Protein AF-A0A401UNH1-F1 (afdb_monomer_lite)

Structure (mmCIF, N/CA/C/O backbone):
data_AF-A0A401UNH1-F1
#
_entry.id   AF-A0A401UNH1-F1
#
loop_
_atom_site.group_PDB
_atom_site.id
_atom_site.type_symbol
_atom_site.label_atom_id
_atom_site.label_alt_id
_atom_site.label_comp_id
_atom_site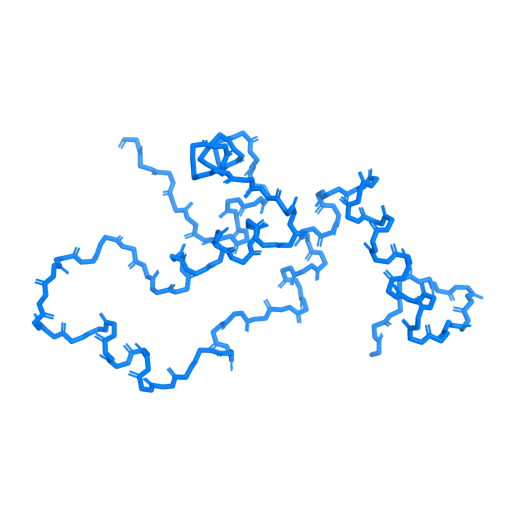.label_asym_id
_atom_site.label_entity_id
_atom_site.label_seq_id
_atom_site.pdbx_PDB_ins_code
_atom_site.Cartn_x
_atom_site.Cartn_y
_atom_site.Cartn_z
_atom_site.occupancy
_atom_site.B_iso_or_equiv
_atom_site.auth_seq_id
_atom_site.auth_comp_id
_atom_site.auth_asym_id
_atom_site.auth_atom_id
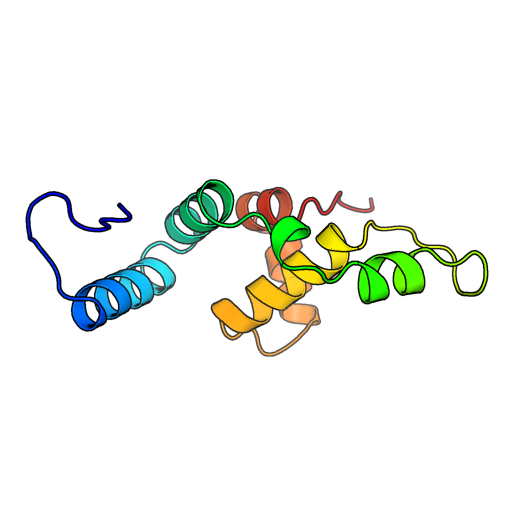_atom_site.pdbx_PDB_model_num
ATOM 1 N N . MET A 1 1 ? -20.170 -9.386 0.196 1.00 44.69 1 MET A N 1
ATOM 2 C CA . MET A 1 1 ? -20.739 -8.044 0.444 1.00 44.69 1 MET A CA 1
ATOM 3 C C . MET A 1 1 ? -19.878 -7.363 1.492 1.00 44.69 1 MET A C 1
ATOM 5 O O . MET A 1 1 ? -19.787 -7.866 2.604 1.00 44.69 1 MET A O 1
ATOM 9 N N . PHE A 1 2 ? -19.161 -6.311 1.105 1.00 56.00 2 PHE A N 1
ATOM 10 C CA . PHE A 1 2 ? -18.253 -5.574 1.980 1.00 56.00 2 PHE A CA 1
ATOM 11 C C . PHE A 1 2 ? -19.078 -4.682 2.921 1.00 56.00 2 PHE A C 1
ATOM 13 O O . PHE A 1 2 ? -19.681 -3.710 2.475 1.00 56.00 2 PHE A O 1
ATOM 20 N N . CYS A 1 3 ? -19.166 -5.046 4.202 1.00 57.16 3 CYS A N 1
ATOM 21 C CA . CYS A 1 3 ? -19.867 -4.269 5.227 1.00 57.16 3 CYS A CA 1
ATOM 22 C C . CYS A 1 3 ? -18.899 -3.958 6.368 1.00 57.16 3 CYS A C 1
ATOM 24 O O . CYS A 1 3 ? -18.567 -4.839 7.158 1.00 57.16 3 CYS A O 1
ATOM 26 N N . ILE A 1 4 ? -18.463 -2.698 6.440 1.00 67.44 4 ILE A N 1
ATOM 27 C CA . ILE A 1 4 ? -17.610 -2.177 7.522 1.00 67.44 4 ILE A CA 1
ATOM 28 C C . ILE A 1 4 ? -18.374 -2.193 8.854 1.00 67.44 4 ILE A C 1
ATOM 30 O O . ILE A 1 4 ? -17.808 -2.511 9.898 1.00 67.44 4 ILE A O 1
ATOM 34 N N . ASN A 1 5 ? -19.684 -1.942 8.800 1.00 66.12 5 ASN A N 1
ATOM 35 C CA . ASN A 1 5 ? -20.582 -1.987 9.941 1.00 66.12 5 ASN A CA 1
ATOM 36 C C . ASN A 1 5 ? -21.545 -3.174 9.822 1.00 66.12 5 ASN A C 1
ATOM 38 O O . ASN A 1 5 ? -22.292 -3.284 8.849 1.00 66.12 5 ASN A O 1
ATOM 42 N N . LYS A 1 6 ? -21.526 -4.076 10.811 1.00 67.75 6 LYS A N 1
ATOM 43 C CA . LYS A 1 6 ? -22.417 -5.251 10.855 1.00 67.75 6 LYS A CA 1
ATOM 44 C C . LYS A 1 6 ? -23.821 -4.931 11.376 1.00 67.75 6 LYS A C 1
ATOM 46 O O . LYS A 1 6 ? -24.709 -5.761 11.227 1.00 67.75 6 LYS A O 1
ATOM 51 N N . LEU A 1 7 ? -24.017 -3.767 12.000 1.00 66.38 7 LEU A N 1
ATOM 52 C CA . LEU A 1 7 ? -25.256 -3.419 12.705 1.00 66.38 7 LEU A CA 1
ATOM 53 C C . LEU A 1 7 ? -26.177 -2.493 11.898 1.00 66.38 7 LEU A C 1
ATOM 55 O O . LEU A 1 7 ? -27.373 -2.442 12.170 1.00 66.38 7 LEU A O 1
ATOM 59 N N . LYS A 1 8 ? -25.640 -1.768 10.909 1.00 75.75 8 LYS A N 1
ATOM 60 C CA . LYS A 1 8 ? -26.382 -0.794 10.098 1.00 75.75 8 LYS A CA 1
ATOM 61 C C . LYS A 1 8 ? -26.203 -1.098 8.610 1.00 75.75 8 LYS A C 1
ATOM 63 O O . LYS A 1 8 ? -25.078 -1.268 8.149 1.00 75.75 8 LYS A O 1
ATOM 68 N N . GLN A 1 9 ? -27.301 -1.125 7.848 1.00 78.19 9 GLN A N 1
ATOM 69 C CA . GLN A 1 9 ? -27.224 -1.093 6.387 1.00 78.19 9 GLN A CA 1
ATOM 70 C C . GLN A 1 9 ? -26.840 0.322 5.963 1.00 78.19 9 GLN A C 1
ATOM 72 O O . GLN A 1 9 ? -27.538 1.287 6.271 1.00 78.19 9 GLN A O 1
ATOM 77 N N . LEU A 1 10 ? -25.705 0.432 5.289 1.00 82.00 10 LEU A N 1
ATOM 78 C CA . LEU A 1 10 ? -25.144 1.701 4.855 1.00 82.00 10 LEU A CA 1
ATOM 79 C C . LEU A 1 10 ? -25.325 1.846 3.352 1.00 82.00 10 LEU A C 1
ATOM 81 O O . LEU A 1 10 ? -25.156 0.876 2.606 1.00 82.00 10 LEU A O 1
ATOM 85 N N . ASN A 1 11 ? -25.619 3.061 2.901 1.00 87.75 11 ASN A N 1
ATOM 86 C CA . ASN A 1 11 ? -25.454 3.382 1.488 1.00 87.75 11 ASN A CA 1
ATOM 87 C C . ASN A 1 11 ? -23.956 3.513 1.141 1.00 87.75 11 ASN A C 1
ATOM 89 O O . ASN A 1 11 ? -23.101 3.631 2.021 1.00 87.75 11 ASN A O 1
ATOM 93 N N . ILE A 1 12 ? -23.631 3.529 -0.153 1.00 86.88 12 ILE A N 1
ATOM 94 C CA . ILE A 1 12 ? -22.238 3.580 -0.628 1.00 86.88 12 ILE A CA 1
ATOM 95 C C . ILE A 1 12 ? -21.480 4.804 -0.083 1.00 86.88 12 ILE A C 1
ATOM 97 O O . ILE A 1 12 ? -20.314 4.689 0.289 1.00 86.88 12 ILE A O 1
ATOM 101 N N . PHE A 1 13 ? -22.117 5.973 0.013 1.00 90.31 13 PHE A N 1
ATOM 102 C CA . PHE A 1 13 ? -21.464 7.182 0.527 1.00 90.31 13 PHE A CA 1
ATOM 103 C C . PHE A 1 13 ? -21.138 7.075 2.018 1.00 90.31 13 PHE A C 1
ATOM 105 O O . PHE A 1 13 ? -20.060 7.496 2.441 1.00 90.31 13 PHE A O 1
ATOM 112 N N . GLU A 1 14 ? -22.031 6.477 2.804 1.00 89.69 14 GLU A N 1
ATOM 113 C CA . GLU A 1 14 ? -21.794 6.208 4.222 1.00 89.69 14 GLU A CA 1
ATOM 114 C C . GLU A 1 14 ? -20.672 5.178 4.411 1.00 89.69 14 GLU A C 1
ATOM 116 O O . GLU A 1 14 ? -19.772 5.406 5.217 1.00 89.69 14 GLU A O 1
ATOM 121 N N . GLN A 1 15 ? -20.655 4.100 3.616 1.00 86.88 15 GLN A N 1
ATOM 122 C CA . GLN A 1 15 ? -19.570 3.108 3.635 1.00 86.88 15 GLN A CA 1
ATOM 123 C C . GLN A 1 15 ? -18.214 3.743 3.303 1.00 86.88 15 GLN A C 1
ATOM 125 O O . GLN A 1 15 ? -17.213 3.460 3.960 1.00 86.88 15 GLN A O 1
ATOM 130 N N . LEU A 1 16 ? -18.168 4.640 2.313 1.00 88.31 16 LEU A N 1
ATOM 131 C CA . LEU A 1 16 ? -16.956 5.391 1.983 1.00 88.31 16 LEU A CA 1
ATOM 132 C C . LEU A 1 16 ? -16.537 6.335 3.118 1.00 88.31 16 LEU A C 1
ATOM 134 O O . LEU A 1 16 ? -15.340 6.520 3.345 1.00 88.31 16 LEU A O 1
ATOM 138 N N . GLY A 1 17 ? -17.496 6.937 3.824 1.00 89.88 17 GLY A N 1
ATOM 139 C CA . GLY A 1 17 ? -17.245 7.739 5.022 1.00 89.88 17 GLY A CA 1
ATOM 140 C C . GLY A 1 17 ? -16.586 6.916 6.129 1.00 89.88 17 GLY A C 1
ATOM 141 O O . GLY A 1 17 ? -15.516 7.286 6.611 1.00 89.88 17 GLY A O 1
ATOM 142 N N . GLU A 1 18 ? -17.161 5.760 6.461 1.00 88.44 18 GLU A N 1
ATOM 143 C CA . GLU A 1 18 ? -16.597 4.846 7.461 1.00 88.44 18 GLU A CA 1
ATOM 144 C C . GLU A 1 18 ? -15.213 4.322 7.055 1.00 88.44 18 GLU A C 1
ATOM 146 O O . GLU A 1 18 ? -14.314 4.244 7.891 1.00 88.44 18 GLU A O 1
ATOM 151 N N . LEU A 1 19 ? -14.994 4.034 5.769 1.00 88.81 19 LEU A N 1
ATOM 152 C CA . LEU A 1 19 ? -13.689 3.603 5.266 1.00 88.81 19 LEU A CA 1
ATOM 153 C C . LEU A 1 19 ? -12.623 4.696 5.426 1.00 88.81 19 LEU A C 1
ATOM 155 O O . LEU A 1 19 ? -11.490 4.420 5.829 1.00 88.81 19 LEU A O 1
ATOM 159 N N . LYS A 1 20 ? -12.981 5.954 5.135 1.00 90.00 20 LYS A N 1
ATOM 160 C CA . LYS A 1 20 ? -12.096 7.114 5.336 1.00 90.00 20 LYS A CA 1
ATOM 161 C C . LYS A 1 20 ? -11.748 7.299 6.809 1.00 90.00 20 LYS A C 1
ATOM 163 O O . LYS A 1 20 ? -10.603 7.640 7.115 1.00 90.00 20 LYS A O 1
ATOM 168 N N . ASP A 1 21 ? -12.712 7.075 7.692 1.00 91.12 21 ASP A N 1
ATOM 169 C CA . ASP A 1 21 ? -12.522 7.115 9.137 1.00 91.12 21 ASP A CA 1
ATOM 170 C C . ASP A 1 21 ? -11.622 5.980 9.625 1.00 91.12 21 ASP A C 1
ATOM 172 O O . ASP A 1 21 ? -10.689 6.237 10.387 1.00 91.12 21 ASP A O 1
ATOM 176 N N . LEU A 1 22 ? -11.832 4.753 9.140 1.00 90.69 22 LEU A N 1
ATOM 177 C CA . LEU A 1 22 ? -10.999 3.593 9.456 1.00 90.69 22 LEU A CA 1
ATOM 178 C C . LEU A 1 22 ? -9.547 3.831 9.038 1.00 90.69 22 LEU A C 1
ATOM 180 O O . LEU A 1 22 ? -8.639 3.635 9.840 1.00 90.69 22 LEU A O 1
ATOM 184 N N . ARG A 1 23 ? -9.325 4.343 7.823 1.00 91.25 23 ARG A N 1
ATOM 185 C CA . ARG A 1 23 ? -7.989 4.703 7.329 1.00 91.25 23 ARG A CA 1
ATOM 186 C C . ARG A 1 23 ? -7.269 5.684 8.264 1.00 91.25 23 ARG A C 1
ATOM 188 O O . ARG A 1 23 ? -6.065 5.557 8.458 1.00 91.25 23 ARG A O 1
ATOM 195 N N . LYS A 1 24 ? -7.988 6.662 8.830 1.00 89.88 24 LYS A N 1
ATOM 196 C CA . LYS A 1 24 ? -7.416 7.675 9.737 1.00 89.88 24 LYS A CA 1
ATOM 197 C C . LYS A 1 24 ? -7.197 7.145 11.157 1.00 89.88 24 LYS A C 1
ATOM 199 O O . LYS A 1 24 ? -6.166 7.430 11.753 1.00 89.88 24 LYS A O 1
ATOM 204 N N . LYS A 1 25 ? -8.178 6.426 11.709 1.00 91.44 25 LYS A N 1
ATOM 205 C CA . LYS A 1 25 ? -8.204 6.001 13.120 1.00 91.44 25 LYS A CA 1
ATOM 206 C C . LYS A 1 25 ? -7.455 4.686 13.356 1.00 91.44 25 LYS A C 1
ATOM 208 O O . LYS A 1 25 ? -6.917 4.484 14.437 1.00 91.44 25 LYS A O 1
ATOM 213 N N . GLN A 1 26 ? -7.459 3.787 12.373 1.00 90.75 26 GLN A N 1
ATOM 214 C CA . GLN A 1 26 ? -6.945 2.416 12.462 1.00 90.75 26 GLN A CA 1
ATOM 215 C C . GLN A 1 26 ? -6.229 2.016 11.153 1.00 90.75 26 GLN A C 1
ATOM 217 O O . GLN A 1 26 ? -6.691 1.125 10.432 1.00 90.75 26 GLN A O 1
ATOM 222 N N . PRO A 1 27 ? -5.087 2.649 10.820 1.00 87.50 27 PRO A N 1
ATOM 223 C CA . PRO A 1 27 ? -4.386 2.426 9.550 1.00 87.50 27 PRO A CA 1
ATOM 224 C C . PRO A 1 27 ? -3.924 0.972 9.356 1.00 87.50 27 PRO A C 1
ATOM 226 O O . PRO A 1 27 ? -3.934 0.463 8.236 1.00 87.50 27 PRO A O 1
ATOM 229 N N . VAL A 1 28 ? -3.577 0.273 10.442 1.00 88.25 28 VAL A N 1
ATOM 230 C CA . VAL A 1 28 ? -3.212 -1.153 10.405 1.00 88.25 28 VAL A CA 1
ATOM 231 C C . VAL A 1 28 ? -4.412 -2.024 10.030 1.00 88.25 28 VAL A C 1
ATOM 233 O O . VAL A 1 28 ? -4.325 -2.818 9.099 1.00 88.25 28 VAL A O 1
ATOM 236 N N . GLY A 1 29 ? -5.554 -1.840 10.702 1.00 88.62 29 GLY A N 1
ATOM 237 C CA . GLY A 1 29 ? -6.781 -2.581 10.391 1.00 88.62 29 GLY A CA 1
ATOM 238 C C . GLY A 1 29 ? -7.276 -2.317 8.968 1.00 88.62 29 GLY A C 1
ATOM 239 O O . GLY A 1 29 ? -7.691 -3.244 8.278 1.00 88.62 29 GLY A O 1
ATOM 240 N N . PHE A 1 30 ? -7.147 -1.074 8.496 1.00 91.19 30 PHE A N 1
ATOM 241 C CA . PHE A 1 30 ? -7.421 -0.721 7.104 1.00 91.19 30 PHE A CA 1
ATOM 242 C C . PHE A 1 30 ? -6.504 -1.471 6.124 1.00 91.19 30 PHE A C 1
ATOM 244 O O . PHE A 1 30 ? -6.981 -1.975 5.112 1.00 91.19 30 PHE A O 1
ATOM 251 N N . THR A 1 31 ? -5.207 -1.574 6.425 1.00 89.62 31 THR A N 1
ATOM 252 C CA . THR A 1 31 ? -4.232 -2.254 5.555 1.00 89.62 31 THR A CA 1
ATOM 253 C C . THR A 1 31 ? -4.510 -3.756 5.457 1.00 89.62 31 THR A C 1
ATOM 255 O O . THR A 1 31 ? -4.457 -4.300 4.359 1.00 89.62 31 THR A O 1
ATOM 258 N N . LYS A 1 32 ? -4.890 -4.412 6.563 1.00 89.44 32 LYS A N 1
ATOM 259 C CA . LYS A 1 32 ? -5.316 -5.827 6.561 1.00 89.44 32 LYS A CA 1
ATOM 260 C C . LYS A 1 32 ? -6.556 -6.048 5.711 1.00 89.44 32 LYS A C 1
ATOM 262 O O . LYS A 1 32 ? -6.569 -6.887 4.822 1.00 89.44 32 LYS A O 1
ATOM 267 N N . LEU A 1 33 ? -7.569 -5.216 5.929 1.00 89.69 33 LEU A N 1
ATOM 268 C CA . LEU A 1 33 ? -8.798 -5.260 5.149 1.00 89.69 33 LEU A CA 1
ATOM 269 C C . LEU A 1 33 ? -8.522 -5.044 3.653 1.00 89.69 33 LEU A C 1
ATOM 271 O O . LEU A 1 33 ? -9.127 -5.720 2.820 1.00 89.69 33 LEU A O 1
ATOM 275 N N . LEU A 1 34 ? -7.605 -4.132 3.309 1.00 90.00 34 LEU A N 1
ATOM 276 C CA . LEU A 1 34 ? -7.168 -3.930 1.932 1.00 90.00 34 LEU A CA 1
ATOM 277 C C . LEU A 1 34 ? -6.491 -5.196 1.392 1.00 90.00 34 LEU A C 1
ATOM 279 O O . LEU A 1 34 ? -6.874 -5.653 0.324 1.00 90.00 34 LEU A O 1
ATOM 283 N N . ALA A 1 35 ? -5.561 -5.798 2.135 1.00 88.69 35 ALA A N 1
ATOM 284 C CA . ALA A 1 35 ? -4.889 -7.038 1.742 1.00 88.69 35 ALA A CA 1
ATOM 285 C C . ALA A 1 35 ? -5.875 -8.182 1.443 1.00 88.69 35 ALA A C 1
ATOM 287 O O . ALA A 1 35 ? -5.721 -8.873 0.439 1.00 88.69 35 ALA A O 1
ATOM 288 N N . ASP A 1 36 ? -6.914 -8.337 2.268 1.00 89.25 36 ASP A N 1
ATOM 289 C CA . ASP A 1 36 ? -7.891 -9.426 2.146 1.00 89.25 36 ASP A CA 1
ATOM 290 C C . ASP A 1 36 ? -8.844 -9.264 0.951 1.00 89.25 36 ASP A C 1
ATOM 292 O O . ASP A 1 36 ? -9.380 -10.247 0.440 1.00 89.25 36 ASP A O 1
ATOM 296 N N . ASN A 1 37 ? -9.106 -8.024 0.525 1.00 88.94 37 ASN A N 1
ATOM 297 C CA . ASN A 1 37 ? -10.140 -7.718 -0.472 1.00 88.94 37 ASN A CA 1
ATOM 298 C C . ASN A 1 37 ? -9.580 -7.178 -1.796 1.00 88.94 37 ASN A C 1
ATOM 300 O O . ASN A 1 37 ? -10.341 -7.006 -2.749 1.00 88.94 37 ASN A O 1
ATOM 304 N N . PHE A 1 38 ? -8.283 -6.879 -1.868 1.00 88.00 38 PHE A N 1
ATOM 305 C CA . PHE A 1 38 ? -7.660 -6.240 -3.022 1.00 88.00 38 PHE A CA 1
ATOM 306 C C . PHE A 1 38 ? -6.433 -7.020 -3.499 1.00 88.00 38 PHE A C 1
ATOM 308 O O . PHE A 1 38 ? -5.331 -6.870 -2.972 1.00 88.00 38 PHE A O 1
ATOM 315 N N . ASP A 1 39 ? -6.614 -7.811 -4.559 1.00 88.62 39 ASP A N 1
ATOM 316 C CA . ASP A 1 39 ? -5.503 -8.435 -5.277 1.00 88.62 39 ASP A CA 1
ATOM 317 C C . ASP A 1 39 ? -5.002 -7.521 -6.398 1.00 88.62 39 ASP A C 1
ATOM 319 O O . ASP A 1 39 ? -5.601 -7.440 -7.472 1.00 88.62 39 ASP A O 1
ATOM 323 N N . ILE A 1 40 ? -3.860 -6.871 -6.171 1.00 87.19 40 ILE A N 1
ATOM 324 C CA . ILE A 1 40 ? -3.224 -5.965 -7.138 1.00 87.19 40 ILE A CA 1
ATOM 325 C C . ILE A 1 40 ? -2.979 -6.642 -8.482 1.00 87.19 40 ILE A C 1
ATOM 327 O O . ILE A 1 40 ? -3.136 -5.994 -9.514 1.00 87.19 40 ILE A O 1
ATOM 331 N N . LYS A 1 41 ? -2.610 -7.928 -8.496 1.00 87.88 41 LYS A N 1
ATOM 332 C CA . LYS A 1 41 ? -2.253 -8.624 -9.740 1.00 87.88 41 LYS A CA 1
ATOM 333 C C . LYS A 1 41 ? -3.429 -8.687 -10.706 1.00 87.88 41 LYS A C 1
ATOM 335 O O . LYS A 1 41 ? -3.215 -8.555 -11.906 1.00 87.88 41 LYS A O 1
ATOM 340 N N . SER A 1 42 ? -4.648 -8.808 -10.180 1.00 90.00 42 SER A N 1
ATOM 341 C CA . SER A 1 42 ? -5.878 -8.836 -10.977 1.00 90.00 42 SER A CA 1
ATOM 342 C C . SER A 1 42 ? -6.157 -7.526 -11.729 1.00 90.00 42 SER A C 1
ATOM 344 O O . SER A 1 42 ? -6.851 -7.541 -12.742 1.00 90.00 42 SER A O 1
ATOM 346 N N . PHE A 1 43 ? -5.587 -6.403 -11.278 1.00 89.31 43 PHE A N 1
ATOM 347 C CA . PHE A 1 43 ? -5.788 -5.082 -11.882 1.00 89.31 43 PHE A CA 1
ATOM 348 C C . PHE A 1 43 ? -4.670 -4.665 -12.843 1.00 89.31 43 PHE A C 1
ATOM 350 O O . PHE A 1 43 ? -4.788 -3.623 -13.489 1.00 89.31 43 PHE A O 1
ATOM 357 N N . ILE A 1 44 ? -3.575 -5.428 -12.939 1.00 91.12 44 ILE A N 1
ATOM 358 C CA . ILE A 1 44 ? -2.453 -5.087 -13.819 1.00 91.12 44 ILE A CA 1
ATOM 359 C C . ILE A 1 44 ? -2.759 -5.597 -15.234 1.00 91.12 44 ILE A C 1
ATOM 361 O O . ILE A 1 44 ? -2.892 -6.807 -15.422 1.00 91.12 44 ILE A O 1
ATOM 365 N N . PRO A 1 45 ? -2.802 -4.722 -16.257 1.00 94.69 45 PRO A N 1
ATOM 366 C CA . PRO A 1 45 ? -2.986 -5.162 -17.633 1.00 94.69 45 PRO A CA 1
ATOM 367 C C . PRO A 1 45 ? -1.859 -6.091 -18.086 1.00 94.69 45 PRO A C 1
ATOM 369 O O . PRO A 1 45 ? -0.682 -5.871 -17.779 1.00 94.69 45 PRO A O 1
ATOM 372 N N . GLU A 1 46 ? -2.206 -7.093 -18.890 1.00 93.88 46 GLU A N 1
ATOM 373 C CA . GLU A 1 46 ? -1.234 -8.052 -19.413 1.00 93.88 46 GLU A CA 1
ATOM 374 C C . GLU A 1 46 ? -0.121 -7.356 -20.209 1.00 93.88 46 GLU A C 1
ATOM 376 O O . GLU A 1 46 ? 1.057 -7.635 -19.999 1.00 93.88 46 GLU A O 1
ATOM 381 N N . SER A 1 47 ? -0.471 -6.371 -21.040 1.00 94.44 47 SER A N 1
ATOM 382 C CA . SER A 1 47 ? 0.494 -5.585 -21.818 1.00 94.44 47 SER A CA 1
ATOM 383 C C . SER A 1 47 ? 1.538 -4.884 -20.942 1.00 94.44 47 SER A C 1
ATOM 385 O O . SER A 1 47 ? 2.717 -4.833 -21.297 1.00 94.44 47 SER A O 1
ATOM 387 N N . PHE A 1 48 ? 1.135 -4.382 -19.771 1.00 93.50 48 PHE A N 1
ATOM 388 C CA . PHE A 1 48 ? 2.045 -3.750 -18.819 1.00 93.50 48 PHE A CA 1
ATOM 389 C C . PHE A 1 48 ? 2.956 -4.783 -18.155 1.00 93.50 48 PHE A C 1
ATOM 391 O O . PHE A 1 48 ? 4.155 -4.548 -18.018 1.00 93.50 48 PHE A O 1
ATOM 398 N N . THR A 1 49 ? 2.407 -5.949 -17.808 1.00 92.75 49 THR A N 1
ATOM 399 C CA . THR A 1 49 ? 3.176 -7.078 -17.267 1.00 92.75 49 THR A CA 1
ATOM 400 C C . THR A 1 49 ? 4.228 -7.554 -18.263 1.00 92.75 49 THR A C 1
ATOM 402 O O . THR A 1 49 ? 5.409 -7.611 -17.925 1.00 92.75 49 THR A O 1
ATOM 405 N N . GLN A 1 50 ? 3.835 -7.815 -19.509 1.00 92.31 50 GLN A N 1
ATOM 406 C CA . GLN A 1 50 ? 4.748 -8.224 -20.575 1.00 92.31 50 GLN A CA 1
ATOM 407 C C . GLN A 1 50 ? 5.845 -7.180 -20.786 1.00 92.31 50 GLN A C 1
ATOM 409 O O . GLN A 1 50 ? 7.022 -7.532 -20.822 1.00 92.31 50 GLN A O 1
ATOM 414 N N . LYS A 1 51 ? 5.485 -5.888 -20.842 1.00 91.88 51 LYS A N 1
ATOM 415 C CA . LYS A 1 51 ? 6.463 -4.807 -21.002 1.00 91.88 51 LYS A CA 1
ATOM 416 C C . LYS A 1 51 ? 7.414 -4.704 -19.814 1.00 91.88 51 LYS A C 1
ATOM 418 O O . LYS A 1 51 ? 8.600 -4.437 -19.998 1.00 91.88 51 LYS A O 1
ATOM 423 N N . TYR A 1 52 ? 6.906 -4.911 -18.602 1.00 91.56 52 TYR A N 1
ATOM 424 C CA . TYR A 1 52 ? 7.734 -4.903 -17.410 1.00 91.56 52 TYR A CA 1
ATOM 425 C C . TYR A 1 52 ? 8.746 -6.038 -17.438 1.00 91.56 52 TYR A C 1
ATOM 427 O O . TYR A 1 52 ? 9.879 -5.781 -17.067 1.00 91.56 52 TYR A O 1
ATOM 435 N N . TYR A 1 53 ? 8.389 -7.236 -17.905 1.00 91.06 53 TYR A N 1
ATO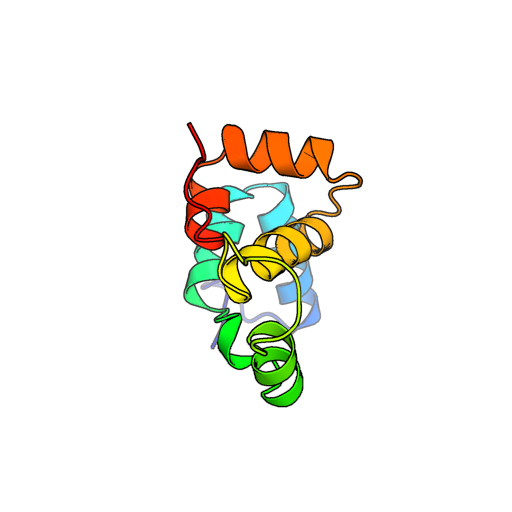M 436 C CA . TYR A 1 53 ? 9.251 -8.424 -17.896 1.00 91.06 53 TYR A CA 1
ATOM 437 C C . TYR A 1 53 ? 10.018 -8.685 -19.207 1.00 91.06 53 TYR A C 1
ATOM 439 O O . TYR A 1 53 ? 10.563 -9.769 -19.373 1.00 91.06 53 TYR A O 1
ATOM 447 N N . THR A 1 54 ? 10.118 -7.720 -20.128 1.00 91.94 54 THR A N 1
ATOM 448 C CA . THR A 1 54 ? 10.915 -7.903 -21.357 1.00 91.94 54 THR A CA 1
ATOM 449 C C . THR A 1 54 ? 12.404 -8.079 -21.069 1.00 91.94 54 THR A C 1
ATOM 451 O O . THR A 1 54 ? 12.959 -7.365 -20.233 1.00 91.94 54 THR A O 1
ATOM 454 N N . ASP A 1 55 ? 13.090 -8.913 -21.847 1.00 85.38 55 ASP A N 1
ATOM 455 C CA . ASP A 1 55 ? 14.533 -9.171 -21.685 1.00 85.38 55 ASP A CA 1
ATOM 456 C C . ASP A 1 55 ? 15.397 -7.912 -21.845 1.00 85.38 55 ASP A C 1
ATOM 458 O O . ASP A 1 55 ? 16.459 -7.777 -21.244 1.00 85.38 55 ASP A O 1
ATOM 462 N N . LEU A 1 56 ? 14.907 -6.938 -22.612 1.00 87.69 56 LEU A N 1
ATOM 463 C CA . LEU A 1 56 ? 15.538 -5.632 -22.751 1.00 87.69 56 LEU A CA 1
ATOM 464 C C . LEU A 1 56 ? 15.221 -4.746 -21.537 1.00 87.69 56 LEU A C 1
ATOM 466 O O . LEU A 1 56 ? 14.052 -4.582 -21.168 1.00 87.69 56 LEU A O 1
ATOM 470 N N . GLY A 1 57 ? 16.251 -4.123 -20.957 1.00 81.38 57 GLY A N 1
ATOM 471 C CA . GLY A 1 57 ? 16.111 -3.126 -19.895 1.00 81.38 57 GLY A CA 1
ATOM 472 C C . GLY A 1 57 ? 17.109 -3.299 -18.751 1.00 81.38 57 GLY A C 1
ATOM 473 O O . GLY A 1 57 ? 18.193 -3.844 -18.926 1.00 81.38 57 GLY A O 1
ATOM 474 N N . ARG A 1 58 ? 16.738 -2.785 -17.574 1.00 80.31 58 ARG A N 1
ATOM 475 C CA . ARG A 1 58 ? 17.510 -2.921 -16.333 1.00 80.31 58 ARG A CA 1
ATOM 476 C C . ARG A 1 58 ? 17.127 -4.212 -15.616 1.00 80.31 58 ARG A C 1
ATOM 478 O O . ARG A 1 58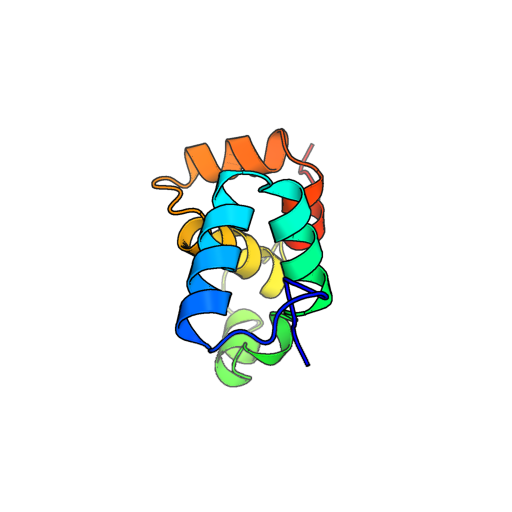 ? 15.946 -4.563 -15.590 1.00 80.31 58 ARG A O 1
ATOM 485 N N . ASP A 1 59 ? 18.095 -4.835 -14.949 1.00 82.56 59 ASP A N 1
ATOM 486 C CA . ASP A 1 59 ? 17.825 -5.945 -14.036 1.00 82.56 59 ASP A CA 1
ATOM 487 C C . ASP A 1 59 ? 16.784 -5.565 -12.982 1.00 82.56 59 ASP A C 1
ATOM 489 O O . ASP A 1 59 ? 16.875 -4.536 -12.297 1.00 82.56 59 ASP A O 1
ATOM 493 N N . ARG A 1 60 ? 15.767 -6.420 -12.858 1.00 84.94 60 ARG A N 1
ATOM 494 C CA . ARG A 1 60 ? 14.644 -6.225 -11.941 1.00 84.94 60 ARG A CA 1
ATOM 495 C C . ARG A 1 60 ? 14.917 -6.985 -10.658 1.00 84.94 60 ARG A C 1
ATOM 497 O O . ARG A 1 60 ? 14.807 -8.203 -10.606 1.00 84.94 60 ARG A O 1
ATOM 504 N N . LYS A 1 61 ? 15.232 -6.244 -9.597 1.00 86.94 61 LYS A N 1
ATOM 505 C CA . LYS A 1 61 ? 15.393 -6.807 -8.248 1.00 86.94 61 LYS A CA 1
ATOM 506 C C . LYS A 1 61 ? 14.055 -7.139 -7.571 1.00 86.94 61 LYS A C 1
ATOM 508 O O . LYS A 1 61 ? 14.025 -7.911 -6.618 1.00 86.94 61 LYS A O 1
ATOM 513 N N . TYR A 1 62 ? 12.961 -6.548 -8.047 1.00 87.62 62 TYR A N 1
ATOM 514 C CA . TYR A 1 62 ? 11.632 -6.671 -7.455 1.00 87.62 62 TYR A CA 1
ATOM 515 C C . TYR A 1 62 ? 10.594 -7.076 -8.498 1.00 87.62 62 TYR A C 1
ATOM 517 O O . TYR A 1 62 ? 10.716 -6.733 -9.671 1.00 87.62 62 TYR A O 1
ATOM 525 N N . ASN A 1 63 ? 9.551 -7.774 -8.050 1.00 89.81 63 ASN A N 1
ATOM 526 C CA . ASN A 1 63 ? 8.405 -8.106 -8.889 1.00 89.81 63 ASN A CA 1
ATOM 527 C C . ASN A 1 63 ? 7.548 -6.868 -9.161 1.00 89.81 63 ASN A C 1
ATOM 529 O O . ASN A 1 63 ? 7.470 -5.964 -8.328 1.00 89.81 63 ASN A O 1
ATOM 533 N N . LEU A 1 64 ? 6.827 -6.878 -10.283 1.00 91.12 64 LEU A N 1
ATOM 534 C CA . LEU A 1 64 ? 5.965 -5.773 -10.699 1.00 91.12 64 LEU A CA 1
ATOM 535 C C . LEU A 1 64 ? 4.947 -5.378 -9.625 1.00 91.12 64 LEU A C 1
ATOM 537 O O . LEU A 1 64 ? 4.837 -4.208 -9.270 1.00 91.12 64 LEU A O 1
ATOM 541 N N . SER A 1 65 ? 4.258 -6.370 -9.056 1.00 90.81 65 SER A N 1
ATOM 542 C CA . SER A 1 65 ? 3.323 -6.157 -7.948 1.00 90.81 65 SER A CA 1
ATOM 543 C C . SER A 1 65 ? 4.006 -5.474 -6.761 1.00 90.81 65 SER A C 1
ATOM 545 O O . SER A 1 65 ? 3.483 -4.479 -6.281 1.00 90.81 65 SER A O 1
ATOM 547 N N . SER A 1 66 ? 5.198 -5.919 -6.352 1.00 90.56 66 SER A N 1
ATOM 548 C CA . SER A 1 66 ? 5.935 -5.326 -5.228 1.00 90.56 66 SER A CA 1
ATOM 549 C C . SER A 1 66 ? 6.375 -3.882 -5.473 1.00 90.56 66 SER A C 1
ATOM 551 O O . SER A 1 66 ? 6.604 -3.145 -4.521 1.00 90.56 66 SER A O 1
ATOM 553 N N . VAL A 1 67 ? 6.511 -3.466 -6.735 1.00 90.69 67 VAL A N 1
ATOM 554 C CA . VAL A 1 67 ? 6.796 -2.070 -7.096 1.00 90.69 67 VAL A CA 1
ATOM 555 C C . VAL A 1 67 ? 5.521 -1.227 -7.086 1.00 90.69 67 VAL A C 1
ATOM 557 O O . VAL A 1 67 ? 5.558 -0.070 -6.675 1.00 90.69 67 VAL A O 1
ATOM 560 N N . LEU A 1 68 ? 4.389 -1.791 -7.510 1.00 92.50 68 LEU A N 1
ATOM 561 C CA . LEU A 1 68 ? 3.117 -1.071 -7.590 1.00 92.50 68 LEU A CA 1
ATOM 562 C C . LEU A 1 68 ? 2.416 -0.936 -6.233 1.00 92.50 68 LEU A C 1
ATOM 564 O O . LEU A 1 68 ? 1.856 0.124 -5.956 1.00 92.50 68 LEU A O 1
ATOM 568 N N . SER A 1 69 ? 2.463 -1.954 -5.367 1.00 92.50 69 SER A N 1
ATOM 569 C CA . SER A 1 69 ? 1.771 -1.924 -4.070 1.00 92.50 69 SER A CA 1
ATOM 570 C C . SER A 1 69 ? 2.146 -0.714 -3.201 1.00 92.50 69 SER A C 1
ATOM 572 O O . SER A 1 69 ? 1.232 -0.034 -2.727 1.00 92.50 69 SER A O 1
ATOM 574 N N . PRO A 1 70 ? 3.437 -0.354 -3.028 1.00 92.56 70 PRO A N 1
ATOM 575 C CA . PRO A 1 70 ? 3.815 0.825 -2.253 1.00 92.56 70 PRO A CA 1
ATOM 576 C C . PRO A 1 70 ? 3.315 2.134 -2.872 1.00 92.56 70 PRO A C 1
ATOM 578 O O . PRO A 1 70 ? 2.940 3.048 -2.144 1.00 92.56 70 PRO A O 1
ATOM 581 N N . LEU A 1 71 ? 3.269 2.229 -4.206 1.00 92.81 71 LEU A N 1
ATOM 582 C CA . LEU A 1 71 ? 2.768 3.415 -4.911 1.00 92.81 71 LEU A CA 1
ATOM 583 C C . LEU A 1 71 ? 1.258 3.590 -4.703 1.00 92.81 71 LEU A C 1
ATOM 585 O O . LEU A 1 71 ? 0.778 4.705 -4.502 1.00 92.81 71 LEU A O 1
ATOM 589 N N . ILE A 1 72 ? 0.511 2.485 -4.675 1.00 92.75 72 ILE A N 1
ATOM 590 C CA . ILE A 1 72 ? -0.915 2.493 -4.334 1.00 92.75 72 ILE A CA 1
ATOM 591 C C . ILE A 1 72 ? -1.107 2.926 -2.875 1.00 92.75 72 ILE A C 1
ATOM 593 O O . ILE A 1 72 ? -1.952 3.776 -2.597 1.00 92.75 72 ILE A O 1
ATOM 597 N N . ILE A 1 73 ? -0.292 2.412 -1.947 1.00 92.31 73 ILE A N 1
ATOM 598 C CA . ILE A 1 73 ? -0.305 2.840 -0.539 1.00 92.31 73 ILE A CA 1
ATOM 599 C C . ILE A 1 73 ? -0.015 4.338 -0.417 1.00 92.31 73 ILE A C 1
ATOM 601 O O . ILE A 1 73 ? -0.730 5.028 0.312 1.00 92.31 73 ILE A O 1
ATOM 605 N N . MET A 1 74 ? 0.960 4.868 -1.166 1.00 94.12 74 MET A N 1
ATOM 606 C CA . MET A 1 74 ? 1.212 6.312 -1.205 1.00 94.12 74 MET A CA 1
ATOM 607 C C . MET A 1 74 ? -0.035 7.088 -1.612 1.00 94.12 74 MET A C 1
ATOM 609 O O . MET A 1 74 ? -0.382 8.066 -0.951 1.00 94.12 74 MET A O 1
ATOM 613 N N . GLN A 1 75 ? -0.741 6.631 -2.646 1.00 93.19 75 GLN A N 1
ATOM 614 C CA . GLN A 1 75 ? -1.948 7.296 -3.125 1.00 93.19 75 GLN A CA 1
ATOM 615 C C . GLN A 1 75 ? -3.096 7.222 -2.106 1.00 93.19 75 GLN A C 1
ATOM 617 O O . GLN A 1 75 ? -3.775 8.221 -1.867 1.00 93.19 75 GLN A O 1
ATOM 622 N N . ILE A 1 76 ? -3.307 6.063 -1.474 1.00 92.06 76 ILE A N 1
ATOM 623 C CA . ILE A 1 76 ? -4.405 5.850 -0.518 1.00 92.06 76 ILE A CA 1
ATOM 624 C C . ILE A 1 76 ? -4.196 6.658 0.767 1.00 92.06 76 ILE A C 1
ATOM 626 O O . ILE A 1 76 ? -5.147 7.254 1.283 1.00 92.06 76 ILE A O 1
ATOM 630 N N . PHE A 1 77 ? -2.971 6.678 1.294 1.00 92.19 77 PHE A N 1
ATOM 631 C CA . PHE A 1 77 ? -2.627 7.396 2.523 1.00 92.19 77 PHE A CA 1
ATOM 632 C C . PHE A 1 77 ? -2.198 8.846 2.282 1.00 92.19 77 PHE A C 1
ATOM 634 O O . PHE A 1 77 ? -1.917 9.556 3.243 1.00 92.19 77 PHE A O 1
ATOM 641 N N . HIS A 1 78 ? -2.199 9.302 1.026 1.00 93.12 78 HIS A N 1
ATOM 642 C CA . HIS A 1 78 ? -1.713 10.622 0.625 1.00 93.12 78 HIS A CA 1
ATOM 643 C C . HIS A 1 78 ? -0.285 10.898 1.128 1.00 93.12 78 HIS A C 1
ATOM 645 O O . HIS A 1 78 ? 0.009 11.987 1.620 1.00 93.12 78 HIS A O 1
ATOM 651 N N . ILE A 1 79 ? 0.605 9.903 1.029 1.00 93.56 79 ILE A N 1
ATOM 652 C CA . ILE A 1 79 ? 2.013 10.041 1.416 1.00 93.56 79 ILE A CA 1
ATOM 653 C C . ILE A 1 79 ? 2.708 10.908 0.355 1.00 93.56 79 ILE A C 1
ATOM 655 O O . ILE A 1 79 ? 2.809 10.484 -0.797 1.00 93.56 79 ILE A O 1
ATOM 659 N N . PRO A 1 80 ? 3.210 12.103 0.712 1.00 93.44 80 PRO A N 1
ATOM 660 C CA . PRO A 1 80 ? 3.676 13.084 -0.267 1.00 93.44 80 PRO A CA 1
ATOM 661 C C . PRO A 1 80 ? 5.016 12.736 -0.924 1.00 93.44 80 PRO A C 1
ATOM 663 O O . PRO A 1 80 ? 5.304 13.241 -2.005 1.00 93.44 80 PRO A O 1
ATOM 666 N N . THR A 1 81 ? 5.866 11.922 -0.286 1.00 95.44 81 THR A N 1
ATOM 667 C CA . THR A 1 81 ? 7.232 11.664 -0.768 1.00 95.44 81 THR A CA 1
ATOM 668 C C . THR A 1 81 ? 7.630 10.197 -0.652 1.00 95.44 81 THR A C 1
ATOM 670 O O . THR A 1 81 ? 7.201 9.471 0.246 1.00 95.44 81 THR A O 1
ATOM 673 N N . THR A 1 82 ? 8.515 9.764 -1.549 1.00 91.88 82 THR A N 1
ATOM 674 C CA . THR A 1 82 ? 9.085 8.409 -1.550 1.00 91.88 82 THR A CA 1
ATOM 675 C C . THR A 1 82 ? 9.987 8.152 -0.341 1.00 91.88 82 THR A C 1
ATOM 677 O O . THR A 1 82 ? 10.047 7.028 0.147 1.00 91.88 82 THR A O 1
ATOM 680 N N . VAL A 1 83 ? 10.641 9.189 0.193 1.00 94.44 83 VAL A N 1
ATOM 681 C CA . VAL A 1 83 ? 11.421 9.105 1.440 1.00 94.44 83 VAL A CA 1
ATOM 682 C C . VAL A 1 83 ? 10.514 8.748 2.614 1.00 94.44 83 VAL A C 1
ATOM 684 O O . VAL A 1 83 ? 10.840 7.862 3.402 1.00 94.44 83 VAL A O 1
ATOM 687 N N . LEU A 1 84 ? 9.347 9.392 2.707 1.00 94.62 84 LEU A N 1
ATOM 688 C CA . LEU A 1 84 ? 8.390 9.098 3.765 1.00 94.62 84 LEU A CA 1
ATOM 689 C C . LEU A 1 84 ? 7.753 7.714 3.582 1.00 94.62 84 LEU A C 1
ATOM 691 O O . LEU A 1 84 ? 7.613 6.984 4.560 1.00 94.62 84 LEU A O 1
ATOM 695 N N . LEU A 1 85 ? 7.457 7.303 2.342 1.00 93.75 85 LEU A N 1
ATOM 696 C CA . LEU A 1 85 ? 7.058 5.920 2.050 1.00 93.75 85 LEU A CA 1
ATOM 697 C C . LEU A 1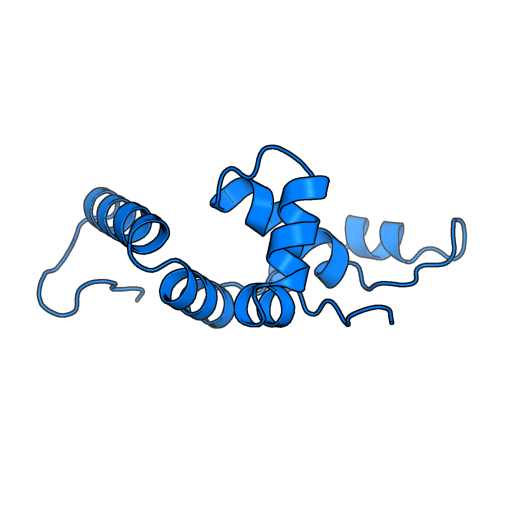 85 ? 8.112 4.920 2.545 1.00 93.75 85 LEU A C 1
ATOM 699 O O . LEU A 1 85 ? 7.765 3.925 3.175 1.00 93.75 85 LEU A O 1
ATOM 703 N N . ASN A 1 86 ? 9.393 5.182 2.279 1.00 92.50 86 ASN A N 1
ATOM 704 C CA . ASN A 1 86 ? 10.472 4.303 2.713 1.00 92.50 86 ASN A CA 1
ATOM 705 C C . ASN A 1 86 ? 10.526 4.187 4.244 1.00 92.50 86 ASN A C 1
ATOM 707 O O . ASN A 1 86 ? 10.647 3.083 4.768 1.00 92.50 86 ASN A O 1
ATOM 711 N N . LEU A 1 87 ? 10.352 5.299 4.967 1.00 93.44 87 LEU A N 1
ATOM 712 C CA . LEU A 1 87 ? 10.228 5.277 6.429 1.00 93.44 87 LEU A CA 1
ATOM 713 C C . LEU A 1 87 ? 9.052 4.394 6.871 1.00 93.44 87 LEU A C 1
ATOM 715 O O . LEU A 1 87 ? 9.226 3.536 7.736 1.00 93.44 87 LEU A O 1
ATOM 719 N N . PHE A 1 88 ? 7.882 4.526 6.244 1.00 90.56 88 PHE A N 1
ATOM 720 C CA . PHE A 1 88 ? 6.738 3.665 6.555 1.00 90.56 88 PHE A CA 1
ATOM 721 C C . PHE A 1 88 ? 7.020 2.181 6.296 1.00 90.56 88 PHE A C 1
ATOM 723 O O . PHE A 1 88 ? 6.649 1.352 7.121 1.00 90.56 88 PHE A O 1
ATOM 730 N N . LEU A 1 89 ? 7.706 1.830 5.206 1.00 90.38 89 LEU A N 1
ATOM 731 C CA . LEU A 1 89 ? 8.073 0.441 4.894 1.00 90.38 89 LEU A CA 1
ATOM 732 C C . LEU A 1 89 ? 9.086 -0.154 5.886 1.00 90.38 89 LEU A C 1
ATOM 734 O O . LEU A 1 89 ? 9.058 -1.361 6.147 1.00 90.38 89 LEU A O 1
ATOM 738 N N . ILE A 1 90 ? 9.968 0.677 6.446 1.00 90.88 90 ILE A N 1
ATOM 739 C CA . ILE A 1 90 ? 10.920 0.270 7.487 1.00 90.88 90 ILE A CA 1
ATOM 740 C C . ILE A 1 90 ? 10.171 0.004 8.797 1.00 90.88 90 ILE A C 1
ATOM 742 O O . ILE A 1 90 ? 10.298 -1.078 9.374 1.00 90.88 90 ILE A O 1
ATOM 746 N N . PHE A 1 91 ? 9.354 0.960 9.244 1.00 90.00 91 PHE A N 1
ATOM 747 C CA . PHE A 1 91 ? 8.727 0.910 10.567 1.00 90.00 91 PHE A CA 1
ATOM 748 C C . PHE A 1 91 ? 7.432 0.088 10.631 1.00 90.00 91 PHE A C 1
ATOM 750 O O . PHE A 1 91 ? 7.060 -0.362 11.712 1.00 90.00 91 PHE A O 1
ATOM 757 N N . SER A 1 92 ? 6.740 -0.134 9.510 1.00 89.88 92 SER A N 1
ATOM 758 C CA . SER A 1 92 ? 5.468 -0.862 9.472 1.00 89.88 92 SER A CA 1
ATOM 759 C C . SER A 1 92 ? 5.604 -2.213 8.779 1.00 89.88 92 SER A C 1
ATOM 761 O O . SER A 1 92 ? 5.702 -2.309 7.554 1.00 89.88 92 SER A O 1
ATOM 763 N N . THR A 1 93 ? 5.545 -3.279 9.575 1.00 89.06 93 THR A N 1
ATOM 764 C CA . THR A 1 93 ? 5.511 -4.655 9.061 1.00 89.06 93 THR A CA 1
ATOM 765 C C . THR A 1 93 ? 4.267 -4.920 8.218 1.00 89.06 93 THR A C 1
ATOM 767 O O . THR A 1 93 ? 4.374 -5.519 7.160 1.00 89.06 93 THR A O 1
ATOM 770 N N . GLU A 1 94 ? 3.120 -4.382 8.622 1.00 89.19 94 GLU A N 1
ATOM 771 C CA . GLU A 1 94 ? 1.822 -4.570 7.960 1.00 89.19 94 GLU A CA 1
ATOM 772 C C . GLU A 1 94 ? 1.826 -4.020 6.522 1.00 89.19 94 GLU A C 1
ATOM 774 O O . GLU A 1 94 ? 1.410 -4.689 5.576 1.00 89.19 94 GLU A O 1
ATOM 779 N N . ILE A 1 95 ? 2.379 -2.815 6.325 1.00 89.81 95 ILE A N 1
ATOM 780 C CA . ILE A 1 95 ? 2.526 -2.224 4.985 1.00 89.81 95 ILE A CA 1
ATOM 781 C C . ILE A 1 95 ? 3.526 -3.034 4.154 1.00 89.81 95 ILE A C 1
ATOM 783 O O . ILE A 1 95 ? 3.323 -3.231 2.955 1.00 89.81 95 ILE A O 1
ATOM 787 N N . ARG A 1 96 ? 4.605 -3.520 4.773 1.00 90.25 96 ARG A N 1
ATOM 788 C CA . ARG A 1 96 ? 5.633 -4.309 4.090 1.00 90.25 96 ARG A CA 1
ATOM 789 C C . ARG A 1 96 ? 5.108 -5.671 3.629 1.00 90.25 96 ARG A C 1
ATOM 791 O O . ARG A 1 96 ? 5.422 -6.081 2.511 1.00 90.25 96 ARG A O 1
ATOM 798 N N . GLU A 1 97 ? 4.297 -6.327 4.454 1.00 88.88 97 GLU A N 1
ATOM 799 C CA . GLU A 1 97 ? 3.601 -7.574 4.127 1.00 88.88 97 GLU A CA 1
ATOM 800 C C . GLU A 1 97 ? 2.622 -7.362 2.972 1.00 88.88 97 GLU A C 1
ATOM 802 O O . GLU A 1 97 ? 2.731 -8.053 1.958 1.00 88.88 97 GLU A O 1
ATOM 807 N N . PHE A 1 98 ? 1.770 -6.331 3.051 1.00 89.06 98 PHE A N 1
ATOM 808 C CA . PHE A 1 98 ? 0.881 -5.951 1.948 1.00 89.06 98 PHE A CA 1
ATOM 809 C C . PHE A 1 98 ? 1.654 -5.699 0.645 1.00 89.06 98 PHE A C 1
ATOM 811 O O . PHE A 1 98 ? 1.264 -6.152 -0.432 1.00 89.06 98 PHE A O 1
ATOM 818 N N . CYS A 1 99 ? 2.789 -5.003 0.729 1.00 88.56 99 CYS A N 1
ATOM 819 C CA . CYS A 1 99 ? 3.586 -4.691 -0.451 1.00 88.56 99 CYS A CA 1
ATOM 820 C C . CYS A 1 99 ? 4.446 -5.857 -0.953 1.00 88.56 99 CYS A C 1
ATOM 822 O O . CYS A 1 99 ? 5.064 -5.740 -2.011 1.00 88.56 99 CYS A O 1
ATOM 824 N N . SER A 1 100 ? 4.522 -6.974 -0.223 1.00 82.75 100 SER A N 1
ATOM 825 C CA . SER A 1 100 ? 5.444 -8.077 -0.524 1.00 82.75 100 SER A CA 1
ATOM 826 C C . SER A 1 100 ? 6.889 -7.595 -0.763 1.00 82.75 100 SER A C 1
ATOM 828 O O . SER A 1 100 ? 7.622 -8.161 -1.578 1.00 82.75 100 SER A O 1
ATOM 830 N N . CYS A 1 101 ? 7.303 -6.513 -0.093 1.00 72.69 101 CYS A N 1
ATOM 831 C CA . CYS A 1 101 ? 8.647 -5.955 -0.210 1.00 72.69 101 CYS A CA 1
ATOM 832 C C . CYS A 1 101 ? 9.552 -6.648 0.812 1.00 72.69 101 CYS A C 1
ATOM 834 O O . CYS A 1 101 ? 9.404 -6.443 2.015 1.00 72.69 101 CYS A O 1
ATOM 836 N N . LYS A 1 102 ? 10.513 -7.460 0.362 1.00 60.22 102 LYS A N 1
ATOM 837 C CA . LYS A 1 102 ? 11.549 -7.968 1.273 1.00 60.22 102 LYS A CA 1
ATOM 838 C C . LYS A 1 102 ? 12.495 -6.821 1.661 1.00 60.22 102 LYS A C 1
ATOM 840 O O . LYS A 1 102 ? 12.904 -6.079 0.764 1.00 60.22 102 LYS A O 1
ATOM 845 N N . PRO A 1 103 ? 12.860 -6.668 2.949 1.00 55.12 103 PRO A N 1
ATOM 846 C CA . PRO A 1 103 ? 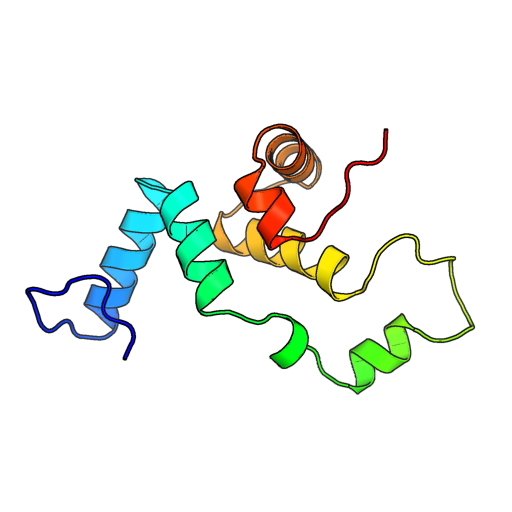13.888 -5.714 3.339 1.00 55.12 103 PRO A CA 1
ATOM 847 C C . PRO A 1 103 ? 15.211 -6.082 2.658 1.00 55.12 103 PRO A C 1
ATOM 849 O O . PRO A 1 103 ? 15.596 -7.251 2.643 1.00 55.12 103 PRO A O 1
ATOM 852 N N . GLN A 1 104 ? 15.892 -5.093 2.084 1.00 51.38 104 GLN A N 1
ATOM 853 C CA . GLN A 1 104 ? 17.282 -5.243 1.665 1.00 51.38 104 GLN A CA 1
ATOM 854 C C . GLN A 1 104 ? 18.149 -4.827 2.850 1.00 51.38 104 GLN A C 1
ATOM 856 O O . GLN A 1 104 ? 18.284 -3.631 3.102 1.00 51.38 104 GLN A O 1
ATOM 861 N N . TYR A 1 105 ? 18.648 -5.808 3.599 1.00 42.78 105 TYR A N 1
ATOM 862 C CA . TYR A 1 105 ? 19.783 -5.616 4.499 1.00 42.78 105 TYR A CA 1
ATOM 863 C C . TYR A 1 105 ? 21.070 -5.896 3.728 1.00 42.78 105 TYR A C 1
ATOM 865 O O . TYR A 1 105 ? 21.050 -6.845 2.906 1.00 42.78 105 TYR A O 1
#

Sequence (105 aa):
MFCINKLKQLNIFEQLGELKDLRKKQPVGFTKLLADNFDIKSFIPESFTQKYYTDLGRDRKYNLSSVLSPLIIMQIFHIPTTVLLNLFLIFSTEIREFCSCKPQY

pLDDT: mean 86.28, std 10.79, range [42.78, 95.44]

Secondary structure (DSSP, 8-state):
---S-SSS---HHHHHHHHHHHHHH-HHHHHHHHHHH--HHHHS-HHHHHHHT-SSSS--SS-HHHHHHHHHHHHHHT---HHHHHHHHHH-HHHHHHTT-----

Foldseek 3Di:
DDDPDPPDDDDPVVRVVVLVVCCVPPVLVSLVVCLVPPDPVVVDDPVNQCVVPDPDDDDDPDHPQLVVLLVVVCVVNVPPDPVVSVVCCVPPPSSCVSSVPDDDD

Radius of gyration: 16.15 Å; chains: 1; bounding box: 47×22×36 Å

Organism: NCBI:txid360422